Protein AF-A0A961IHR3-F1 (afdb_monomer_lite)

Structure (mmCIF, N/CA/C/O backbone):
data_AF-A0A961IHR3-F1
#
_entry.id   AF-A0A961IHR3-F1
#
loop_
_atom_site.group_PDB
_atom_site.id
_atom_site.type_symbol
_atom_site.label_atom_id
_atom_site.label_alt_id
_atom_site.label_comp_id
_atom_site.label_asym_id
_atom_site.label_entity_id
_atom_site.label_seq_id
_atom_site.pdbx_PDB_ins_code
_atom_site.Cartn_x
_atom_site.Cartn_y
_atom_site.Cartn_z
_atom_site.occupancy
_atom_site.B_iso_or_equiv
_atom_site.auth_seq_id
_atom_site.auth_comp_id
_atom_site.auth_asym_id
_atom_site.auth_atom_id
_atom_site.pdbx_PDB_model_num
ATOM 1 N N . MET A 1 1 ? -6.452 23.304 22.391 1.00 53.66 1 MET A N 1
ATOM 2 C CA . MET A 1 1 ? -5.946 22.091 23.087 1.00 53.66 1 MET A CA 1
ATOM 3 C C . MET A 1 1 ? -7.043 21.153 23.634 1.00 53.66 1 MET A C 1
ATOM 5 O O . MET A 1 1 ? -6.820 19.950 23.687 1.00 53.66 1 MET A O 1
ATOM 9 N N . ILE A 1 2 ? -8.243 21.643 23.991 1.00 56.88 2 ILE A N 1
ATOM 10 C CA . ILE A 1 2 ? -9.335 20.831 24.588 1.00 56.88 2 ILE A CA 1
ATOM 11 C C . ILE A 1 2 ? -10.039 19.900 23.573 1.00 56.88 2 ILE A C 1
ATOM 13 O O . ILE A 1 2 ? -10.379 18.765 23.902 1.00 56.88 2 ILE A O 1
ATOM 17 N N . VAL A 1 3 ? -10.210 20.343 22.322 1.00 59.22 3 VAL A N 1
ATOM 18 C CA . VAL A 1 3 ? -10.878 19.564 21.257 1.00 59.22 3 VAL A CA 1
ATOM 19 C C . VAL A 1 3 ? -10.064 18.326 20.859 1.00 59.22 3 VAL A C 1
ATOM 21 O O . VAL A 1 3 ? -10.613 17.231 20.782 1.00 59.22 3 VAL A O 1
ATOM 24 N N . PHE A 1 4 ? -8.741 18.471 20.715 1.00 56.91 4 PHE A N 1
ATOM 25 C CA . PHE A 1 4 ? -7.831 17.360 20.406 1.00 56.91 4 PHE A CA 1
ATOM 26 C C . PHE A 1 4 ? -7.898 16.263 21.479 1.00 56.91 4 PHE A C 1
ATOM 28 O O . PHE A 1 4 ? -8.082 15.093 21.159 1.00 56.91 4 PHE A O 1
ATOM 35 N N . ARG A 1 5 ? -7.867 16.631 22.771 1.00 59.62 5 ARG A N 1
ATOM 36 C CA . ARG A 1 5 ? -8.046 15.661 23.866 1.00 59.62 5 ARG A CA 1
ATOM 37 C C . ARG A 1 5 ? -9.403 14.957 23.799 1.00 59.62 5 ARG A C 1
ATOM 39 O O . ARG A 1 5 ? -9.439 13.738 23.922 1.00 59.62 5 ARG A O 1
ATOM 46 N N . LYS A 1 6 ? -10.504 15.674 23.539 1.00 60.12 6 LYS A N 1
ATOM 47 C CA . LYS A 1 6 ? -11.844 15.065 23.430 1.00 60.12 6 LYS A CA 1
ATOM 48 C C . LYS A 1 6 ? -11.966 14.072 22.268 1.00 60.12 6 LYS A C 1
ATOM 50 O O . LYS A 1 6 ? -12.598 13.032 22.450 1.00 60.12 6 LYS A O 1
ATOM 55 N N . ILE A 1 7 ? -11.351 14.335 21.113 1.00 61.25 7 ILE A N 1
ATOM 56 C CA . ILE A 1 7 ? -11.387 13.408 19.965 1.00 61.25 7 ILE A CA 1
ATOM 57 C C . ILE A 1 7 ? -10.653 12.102 20.301 1.00 61.25 7 ILE A C 1
ATOM 59 O O . ILE A 1 7 ? -11.182 11.019 20.066 1.00 61.25 7 ILE A O 1
ATOM 63 N N . PHE A 1 8 ? -9.481 12.184 20.933 1.00 63.25 8 PHE A N 1
ATOM 64 C CA . PHE A 1 8 ? -8.692 10.994 21.274 1.00 63.25 8 PHE A CA 1
ATOM 65 C C . PHE A 1 8 ? -9.129 10.285 22.568 1.00 63.25 8 PHE A C 1
ATOM 67 O O . PHE A 1 8 ? -8.757 9.128 22.781 1.00 63.25 8 PHE A O 1
ATOM 74 N N . GLN A 1 9 ? -9.903 10.932 23.445 1.00 70.50 9 GLN A N 1
ATOM 75 C CA . GLN A 1 9 ? -10.346 10.356 24.726 1.00 70.50 9 GLN A CA 1
ATOM 76 C C . GLN A 1 9 ? -11.802 9.874 24.715 1.00 70.50 9 GLN A C 1
ATOM 78 O O . GLN A 1 9 ? -12.138 8.978 25.485 1.00 70.50 9 GLN A O 1
ATOM 83 N N . SER A 1 10 ? -12.662 10.412 23.845 1.00 81.06 10 SER A N 1
ATOM 84 C CA . SER A 1 10 ? -14.062 9.980 23.760 1.00 81.06 10 SER A CA 1
ATOM 85 C C . SER A 1 10 ? -14.242 8.724 22.899 1.00 81.06 10 SER A C 1
ATOM 87 O O . SER A 1 10 ? -13.532 8.509 21.915 1.00 81.06 10 SER A O 1
ATOM 89 N N . SER A 1 11 ? -15.244 7.905 23.240 1.00 77.81 11 SER A N 1
ATOM 90 C CA . SER A 1 11 ? -15.621 6.721 22.447 1.00 77.81 11 SER A CA 1
ATOM 91 C C . SER A 1 11 ? -16.028 7.095 21.015 1.00 77.81 11 SER A C 1
ATOM 93 O O . SER A 1 11 ? -15.663 6.404 20.066 1.00 77.81 11 SER A O 1
ATOM 95 N N . ILE A 1 12 ? -16.730 8.223 20.854 1.00 84.69 12 ILE A N 1
ATOM 96 C CA . ILE A 1 12 ? -17.182 8.728 19.552 1.00 84.69 12 ILE A CA 1
ATOM 97 C C . ILE A 1 12 ? -15.982 9.156 18.705 1.00 84.69 12 ILE A C 1
ATOM 99 O O . ILE A 1 12 ? -15.824 8.660 17.594 1.00 84.69 12 ILE A O 1
ATOM 103 N N . GLY A 1 13 ? -15.091 9.996 19.241 1.00 85.81 13 GLY A N 1
ATOM 104 C CA . GLY A 1 13 ? -13.944 10.499 18.483 1.00 85.81 13 GLY A CA 1
ATOM 105 C C . GLY A 1 13 ? -12.995 9.392 18.011 1.00 85.81 13 GLY A C 1
ATOM 106 O O . GLY A 1 13 ? -12.561 9.412 16.861 1.00 85.81 13 GLY A O 1
ATOM 107 N N . ARG A 1 14 ? -12.755 8.364 18.838 1.00 86.69 14 ARG A N 1
ATOM 108 C CA . ARG A 1 14 ? -11.962 7.185 18.437 1.00 86.69 14 ARG A CA 1
ATOM 109 C C . ARG A 1 14 ? -12.606 6.409 17.291 1.00 86.69 14 ARG A C 1
ATOM 111 O O . ARG A 1 14 ? -11.907 6.022 16.361 1.00 86.69 14 ARG A O 1
ATOM 118 N N . LYS A 1 15 ? -13.924 6.193 17.332 1.00 88.12 15 LYS A N 1
ATOM 119 C CA . LYS A 1 15 ? -14.651 5.502 16.252 1.00 88.12 15 LYS A CA 1
ATOM 120 C C . LYS A 1 15 ? -14.658 6.319 14.961 1.00 88.12 15 LYS A C 1
ATOM 122 O O . LYS A 1 15 ? -14.437 5.752 13.896 1.00 88.12 15 LYS A O 1
ATOM 127 N N . THR A 1 16 ? -14.838 7.636 15.051 1.00 91.44 16 THR A N 1
ATOM 128 C CA . THR A 1 16 ? -14.741 8.531 13.890 1.00 91.44 16 THR A CA 1
ATOM 129 C C . THR A 1 16 ? -13.348 8.474 13.271 1.00 91.44 16 THR A C 1
ATOM 131 O O . THR A 1 16 ? -13.224 8.304 12.062 1.00 91.44 16 THR A O 1
ATOM 134 N N . LEU A 1 17 ? -12.290 8.546 14.083 1.00 93.06 17 LEU A N 1
ATOM 135 C CA . LEU A 1 17 ? -10.918 8.492 13.582 1.00 93.06 17 LEU A CA 1
ATOM 136 C C . LEU A 1 17 ? -10.571 7.116 12.984 1.00 93.06 17 LEU A C 1
ATOM 138 O O . LEU A 1 17 ? -9.904 7.049 11.953 1.00 93.06 17 LEU A O 1
ATOM 142 N N . MET A 1 18 ? -11.086 6.026 13.564 1.00 94.00 18 MET A N 1
ATOM 143 C CA . MET A 1 18 ? -10.996 4.681 12.981 1.00 94.00 18 MET A CA 1
ATOM 144 C C . MET A 1 18 ? -11.639 4.624 11.586 1.00 94.00 18 MET A C 1
ATOM 146 O O . MET A 1 18 ? -11.039 4.096 10.652 1.00 9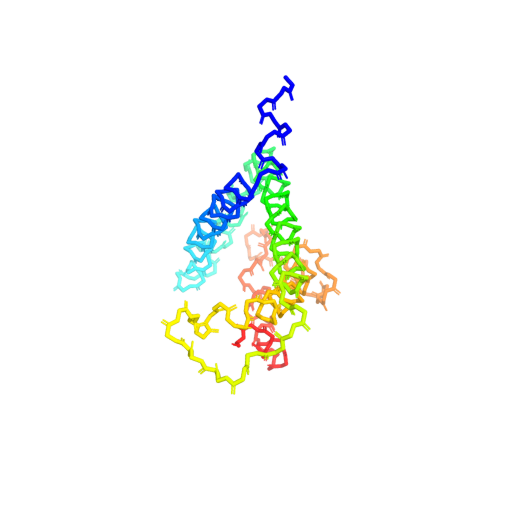4.00 18 MET A O 1
ATOM 150 N N . ALA A 1 19 ? -12.833 5.205 11.427 1.00 93.56 19 ALA A N 1
ATOM 151 C CA . ALA A 1 19 ? -13.541 5.234 10.149 1.00 93.56 19 ALA A CA 1
ATOM 152 C C . ALA A 1 19 ? -12.812 6.084 9.097 1.00 93.56 19 ALA A C 1
ATOM 154 O O . ALA A 1 19 ? -12.629 5.634 7.970 1.00 93.56 19 ALA A O 1
ATOM 155 N N . VAL A 1 20 ? -12.345 7.282 9.469 1.00 96.06 20 VAL A N 1
ATOM 156 C CA . VAL A 1 20 ? -11.624 8.185 8.554 1.00 96.06 20 VAL A CA 1
ATOM 157 C C . VAL A 1 20 ? -10.307 7.567 8.090 1.00 96.06 20 VAL A C 1
ATOM 159 O O . VAL A 1 20 ? -10.018 7.562 6.896 1.00 96.06 20 VAL A O 1
ATOM 162 N N . THR A 1 21 ? -9.521 7.005 9.012 1.00 97.00 21 THR A N 1
ATOM 163 C CA . THR A 1 21 ? -8.261 6.336 8.649 1.00 97.00 21 THR A CA 1
ATOM 164 C C . THR A 1 21 ? -8.508 5.098 7.790 1.00 97.00 21 THR A C 1
ATOM 166 O O . THR A 1 21 ? -7.810 4.908 6.800 1.00 97.00 21 THR A O 1
ATOM 169 N N . GLY A 1 22 ? -9.542 4.304 8.091 1.00 96.00 22 GLY A N 1
ATOM 170 C CA . GLY A 1 22 ? -9.937 3.165 7.258 1.00 96.00 22 GLY A CA 1
ATOM 171 C C . GLY A 1 22 ? -10.351 3.579 5.843 1.00 96.00 22 GLY A C 1
ATOM 172 O O . GLY A 1 22 ? -9.897 2.981 4.873 1.00 96.00 22 GLY A O 1
ATOM 173 N N . ALA A 1 23 ? -11.147 4.643 5.709 1.00 97.50 23 ALA A N 1
ATOM 174 C CA . ALA A 1 23 ? -11.547 5.177 4.407 1.00 97.50 23 ALA A CA 1
ATOM 175 C C . ALA A 1 23 ? -10.341 5.671 3.592 1.00 97.50 23 ALA A C 1
ATOM 177 O O . ALA A 1 23 ? -10.239 5.368 2.405 1.00 97.50 23 ALA A O 1
ATOM 178 N N . ALA A 1 24 ? -9.395 6.369 4.228 1.00 97.69 24 ALA A N 1
ATOM 179 C CA . ALA A 1 24 ? -8.167 6.813 3.570 1.00 97.69 24 ALA A CA 1
ATOM 180 C C . ALA A 1 24 ? -7.317 5.633 3.060 1.00 97.69 24 ALA A C 1
ATOM 182 O O . ALA A 1 24 ? -6.825 5.675 1.933 1.00 97.69 24 ALA A O 1
ATOM 183 N N . LEU A 1 25 ? -7.186 4.561 3.852 1.00 97.38 25 LEU A N 1
ATOM 184 C CA . LEU A 1 25 ? -6.474 3.347 3.436 1.00 97.38 25 LEU A CA 1
ATOM 185 C C . LEU A 1 25 ? -7.173 2.644 2.263 1.00 97.38 25 LEU A C 1
ATOM 187 O O . LEU A 1 25 ? -6.498 2.200 1.339 1.00 97.38 25 LEU A O 1
ATOM 191 N N . ILE A 1 26 ? -8.508 2.587 2.256 1.00 97.56 26 ILE A N 1
ATOM 192 C CA . ILE A 1 26 ? -9.282 2.022 1.138 1.00 97.56 26 ILE A CA 1
ATOM 193 C C . ILE A 1 26 ? -9.074 2.836 -0.146 1.00 97.56 26 ILE A C 1
ATOM 195 O O . ILE A 1 26 ? -8.844 2.259 -1.207 1.00 97.56 26 ILE A O 1
ATOM 199 N N . LEU A 1 27 ? -9.114 4.170 -0.064 1.00 97.50 27 LEU A N 1
ATOM 200 C CA . LEU A 1 27 ? -8.851 5.038 -1.217 1.00 97.50 27 LEU A CA 1
ATOM 201 C C . LEU A 1 27 ? -7.441 4.823 -1.774 1.00 97.50 27 LEU A C 1
ATOM 203 O O . LEU A 1 27 ? -7.268 4.710 -2.988 1.00 97.50 27 LEU A O 1
ATOM 207 N N . PHE A 1 28 ? -6.445 4.707 -0.894 1.00 96.88 28 PHE A N 1
ATOM 208 C CA . PHE A 1 28 ? -5.097 4.338 -1.309 1.00 96.88 28 PHE A CA 1
ATOM 209 C C . PHE A 1 28 ? -5.074 2.969 -1.997 1.00 96.88 28 PHE A C 1
ATOM 211 O O . PHE A 1 28 ? -4.451 2.847 -3.047 1.00 96.88 28 PHE A O 1
ATOM 218 N N . LEU A 1 29 ? -5.777 1.964 -1.466 1.00 96.94 29 LEU A N 1
ATOM 219 C CA . LEU A 1 29 ? -5.869 0.636 -2.081 1.00 96.94 29 LEU A CA 1
ATOM 220 C C . LEU A 1 29 ? -6.405 0.700 -3.517 1.00 96.94 29 LEU A C 1
ATOM 222 O O . LEU A 1 29 ? -5.853 0.034 -4.387 1.00 96.94 29 LEU A O 1
ATOM 226 N N . PHE A 1 30 ? -7.422 1.521 -3.793 1.00 98.00 30 PHE A N 1
ATOM 227 C CA . PHE A 1 30 ? -7.932 1.705 -5.157 1.00 98.00 30 PHE A CA 1
ATOM 228 C C . PHE A 1 30 ? -6.892 2.320 -6.096 1.00 98.00 30 PHE A C 1
ATOM 230 O O . PHE A 1 30 ? -6.706 1.826 -7.210 1.00 98.00 30 PHE A O 1
ATOM 237 N N . ALA A 1 31 ? -6.190 3.366 -5.653 1.00 96.06 31 ALA A N 1
ATOM 238 C CA . ALA A 1 31 ? -5.128 3.989 -6.443 1.00 96.06 31 ALA A CA 1
ATOM 239 C C . ALA A 1 31 ? -3.958 3.017 -6.673 1.00 96.06 31 ALA A C 1
ATOM 241 O O . ALA A 1 31 ? -3.466 2.876 -7.791 1.00 96.06 31 ALA A O 1
ATOM 242 N N . HIS A 1 32 ? -3.555 2.303 -5.622 1.00 96.75 32 HIS A N 1
ATOM 243 C CA . HIS A 1 32 ? -2.484 1.318 -5.660 1.00 96.75 32 HIS A CA 1
ATOM 244 C C . HIS A 1 32 ? -2.822 0.160 -6.602 1.00 96.75 32 HIS A C 1
ATOM 246 O O . HIS A 1 32 ? -2.012 -0.183 -7.460 1.00 96.75 32 HIS A O 1
ATOM 252 N N . LEU A 1 33 ? -4.024 -0.411 -6.496 1.00 96.81 33 LEU A N 1
ATOM 253 C CA . LEU A 1 33 ? -4.481 -1.470 -7.393 1.00 96.81 33 LEU A CA 1
ATOM 254 C C . LEU A 1 33 ? -4.526 -0.977 -8.841 1.00 96.81 33 LEU A C 1
ATOM 256 O O . LEU A 1 33 ? -4.000 -1.655 -9.714 1.00 96.81 33 LEU A O 1
ATOM 260 N N . SER A 1 34 ? -5.070 0.218 -9.088 1.00 97.38 34 SER A N 1
ATOM 261 C CA . SER A 1 34 ? -5.115 0.813 -10.433 1.00 97.38 34 SER A CA 1
ATOM 262 C C . SER A 1 34 ? -3.727 0.919 -11.071 1.00 97.38 34 SER A C 1
ATOM 264 O O . SER A 1 34 ? -3.565 0.559 -12.233 1.00 97.38 34 SER A O 1
ATOM 266 N N . GLY A 1 35 ? -2.714 1.342 -10.307 1.00 96.69 35 GLY A N 1
ATOM 267 C CA . GLY A 1 35 ? -1.324 1.353 -10.770 1.00 96.69 35 GLY A CA 1
ATOM 268 C C . GLY A 1 35 ? -0.783 -0.051 -11.064 1.00 96.69 35 GLY A C 1
ATOM 269 O O . GLY A 1 35 ? -0.162 -0.265 -12.098 1.00 96.69 35 GLY A O 1
ATOM 270 N N . ASN A 1 36 ? -1.073 -1.033 -10.204 1.00 96.81 36 ASN A N 1
ATOM 271 C CA . ASN A 1 36 ? -0.657 -2.426 -10.415 1.00 96.81 36 ASN A CA 1
ATOM 272 C C . ASN A 1 36 ? -1.348 -3.087 -11.618 1.00 96.81 36 ASN A C 1
ATOM 274 O O . ASN A 1 36 ? -0.762 -3.963 -12.248 1.00 96.81 36 ASN A O 1
ATOM 278 N N . LEU A 1 37 ? -2.566 -2.676 -11.981 1.00 97.62 37 LEU A N 1
ATOM 279 C CA . LEU A 1 37 ? -3.247 -3.204 -13.167 1.00 97.62 37 LEU A CA 1
ATOM 280 C C . LEU A 1 37 ? -2.509 -2.866 -14.472 1.00 97.62 37 LEU A C 1
ATOM 282 O O . LEU A 1 37 ? -2.702 -3.566 -15.465 1.00 97.62 37 LEU A O 1
ATOM 286 N N . LEU A 1 38 ? -1.606 -1.877 -14.473 1.00 97.81 38 LEU A N 1
ATOM 287 C CA . LEU A 1 38 ? -0.726 -1.605 -15.616 1.00 97.81 38 LEU A CA 1
ATOM 288 C C . LEU A 1 38 ? 0.207 -2.778 -15.945 1.00 97.81 38 LEU A C 1
ATOM 290 O O . LEU A 1 38 ? 0.673 -2.865 -17.078 1.00 97.81 38 LEU A O 1
ATOM 294 N N . MET A 1 39 ? 0.398 -3.734 -15.027 1.00 96.88 39 MET A N 1
ATOM 295 C CA . MET A 1 39 ? 1.043 -5.018 -15.327 1.00 96.88 39 MET A CA 1
ATOM 296 C C . MET A 1 39 ? 0.373 -5.747 -16.503 1.00 96.88 39 MET A C 1
ATOM 298 O O . MET A 1 39 ? 1.053 -6.409 -17.284 1.00 96.88 39 MET A O 1
ATOM 302 N N . PHE A 1 40 ? -0.944 -5.605 -16.676 1.00 97.06 40 PHE A N 1
ATOM 303 C CA . PHE A 1 40 ? -1.677 -6.213 -17.792 1.00 97.06 40 PHE A CA 1
ATOM 304 C C . PHE A 1 40 ? -1.583 -5.407 -19.093 1.00 97.06 40 PHE A C 1
ATOM 306 O O . PHE A 1 40 ? -1.895 -5.934 -20.157 1.00 97.06 40 PHE A O 1
ATOM 313 N N . ALA A 1 41 ? -1.128 -4.153 -19.024 1.00 97.00 41 ALA A N 1
ATOM 314 C CA . ALA A 1 41 ? -0.861 -3.309 -20.187 1.00 97.00 41 ALA A CA 1
ATOM 315 C C . ALA A 1 41 ? 0.569 -3.485 -20.742 1.00 97.00 41 ALA A C 1
ATOM 317 O O . ALA A 1 41 ? 0.906 -2.897 -21.767 1.00 97.00 41 ALA A O 1
ATOM 318 N N . GLY A 1 42 ? 1.398 -4.311 -20.094 1.00 96.44 42 GLY A N 1
ATOM 319 C CA . GLY A 1 42 ? 2.741 -4.672 -20.544 1.00 96.44 42 GLY A CA 1
ATOM 320 C C . GLY A 1 42 ? 3.870 -3.981 -19.777 1.00 96.44 42 GLY A C 1
ATOM 321 O O . GLY A 1 42 ? 3.660 -3.074 -18.969 1.00 96.44 42 GLY A O 1
ATOM 322 N N . GLN A 1 43 ? 5.096 -4.436 -20.046 1.00 96.94 43 GLN A N 1
ATOM 323 C CA . GLN A 1 43 ? 6.309 -4.011 -19.343 1.00 96.94 43 GLN A CA 1
ATOM 324 C C . GLN A 1 43 ? 6.549 -2.501 -19.427 1.00 96.94 43 GLN A C 1
ATOM 326 O O . GLN A 1 43 ? 6.806 -1.862 -18.406 1.00 96.94 43 GLN A O 1
ATOM 331 N N . ASP A 1 44 ? 6.386 -1.911 -20.613 1.00 97.00 44 ASP A N 1
ATOM 332 C CA . ASP A 1 44 ? 6.590 -0.476 -20.802 1.00 97.00 44 ASP A CA 1
ATOM 333 C C . ASP A 1 44 ? 5.598 0.379 -20.016 1.00 97.00 44 ASP A C 1
ATOM 335 O O . ASP A 1 44 ? 5.996 1.395 -19.447 1.00 97.00 44 ASP A O 1
ATOM 339 N N . ALA A 1 45 ? 4.323 -0.015 -19.949 1.00 97.31 45 ALA A N 1
ATOM 340 C CA . ALA A 1 45 ? 3.309 0.728 -19.206 1.00 97.31 45 ALA A CA 1
ATOM 341 C C . ALA A 1 45 ? 3.635 0.761 -17.704 1.00 97.31 45 ALA A C 1
ATOM 343 O O . ALA A 1 45 ? 3.602 1.827 -17.084 1.00 97.31 45 ALA A O 1
ATOM 344 N N . MET A 1 46 ? 4.011 -0.389 -17.137 1.00 97.69 46 MET A N 1
ATOM 345 C CA . MET A 1 46 ? 4.373 -0.494 -15.725 1.00 97.69 46 MET A CA 1
ATOM 346 C C . MET A 1 46 ? 5.664 0.267 -15.398 1.00 97.69 46 MET A C 1
ATOM 348 O O . MET A 1 46 ? 5.698 1.042 -14.439 1.00 97.69 46 MET A O 1
ATOM 352 N N . ASN A 1 47 ? 6.721 0.076 -16.192 1.00 97.56 47 ASN A N 1
ATOM 353 C CA . ASN A 1 47 ? 8.014 0.709 -15.928 1.00 97.56 47 ASN A CA 1
ATOM 354 C C . ASN A 1 47 ? 7.938 2.232 -16.114 1.00 97.56 47 ASN A C 1
ATOM 356 O O . ASN A 1 47 ? 8.474 2.966 -15.283 1.00 97.56 47 ASN A O 1
ATOM 360 N N . ASN A 1 48 ? 7.210 2.725 -17.126 1.00 97.00 48 ASN A N 1
ATOM 361 C CA . ASN A 1 48 ? 6.941 4.161 -17.274 1.00 97.00 48 ASN A CA 1
ATOM 362 C C . ASN A 1 48 ? 6.211 4.727 -16.058 1.00 97.00 48 ASN A C 1
ATOM 364 O O . ASN A 1 48 ? 6.641 5.733 -15.501 1.00 97.00 48 ASN A O 1
ATOM 368 N N . TYR A 1 49 ? 5.146 4.064 -15.606 1.00 97.38 49 TYR A N 1
ATOM 369 C CA . TYR A 1 49 ? 4.405 4.500 -14.425 1.00 97.38 49 TYR A CA 1
ATOM 370 C C . TYR A 1 49 ? 5.286 4.546 -13.170 1.00 97.38 49 TYR A C 1
ATOM 372 O O . TYR A 1 49 ? 5.244 5.519 -12.412 1.00 97.38 49 TYR A O 1
ATOM 380 N N . ALA A 1 50 ? 6.134 3.534 -12.969 1.00 95.88 50 ALA A N 1
ATOM 381 C CA . ALA A 1 50 ? 7.080 3.502 -11.859 1.00 95.88 50 ALA A CA 1
ATOM 382 C C . ALA A 1 50 ? 8.100 4.653 -11.919 1.00 95.88 50 ALA A C 1
ATOM 384 O O . ALA A 1 50 ? 8.407 5.248 -10.881 1.00 95.88 50 ALA A O 1
ATOM 385 N N . VAL A 1 51 ? 8.599 4.993 -13.113 1.00 96.12 51 VAL A N 1
ATOM 386 C CA . VAL A 1 51 ? 9.478 6.154 -13.321 1.00 96.12 51 VAL A CA 1
ATOM 387 C C . VAL A 1 51 ? 8.734 7.453 -13.018 1.00 96.12 51 VAL A C 1
ATOM 389 O O . VAL A 1 51 ? 9.200 8.213 -12.171 1.00 96.12 51 VAL A O 1
ATOM 392 N N . SER A 1 52 ? 7.542 7.664 -13.582 1.00 96.06 52 SER A N 1
ATOM 393 C CA . SER A 1 52 ? 6.744 8.874 -13.337 1.00 96.06 52 SER A CA 1
ATOM 394 C C . SER A 1 52 ? 6.425 9.075 -11.854 1.00 96.06 52 SER A C 1
ATOM 396 O O . SER A 1 52 ? 6.467 10.199 -11.361 1.00 96.06 52 SER A O 1
ATOM 398 N N . LEU A 1 53 ? 6.154 7.997 -11.107 1.00 94.94 53 LEU A N 1
ATOM 399 C CA . LEU A 1 53 ? 5.980 8.070 -9.653 1.00 94.94 53 LEU A CA 1
ATOM 400 C C . LEU A 1 53 ? 7.253 8.542 -8.941 1.00 94.94 53 LEU A C 1
ATOM 402 O O . LEU A 1 53 ? 7.169 9.357 -8.022 1.00 94.94 53 LEU A O 1
ATOM 406 N N . ARG A 1 54 ? 8.428 8.036 -9.335 1.00 92.56 54 ARG A N 1
ATOM 407 C CA . ARG A 1 54 ? 9.717 8.440 -8.745 1.00 92.56 54 ARG A CA 1
ATOM 408 C C . ARG A 1 54 ? 10.060 9.892 -9.063 1.00 92.56 54 ARG A C 1
ATOM 410 O O . ARG A 1 54 ? 10.567 10.593 -8.188 1.00 92.56 54 ARG A O 1
ATOM 417 N N . GLU A 1 55 ? 9.731 10.351 -10.263 1.00 95.19 55 GLU A N 1
ATOM 418 C CA . GLU A 1 55 ? 9.944 11.732 -10.710 1.00 95.19 55 GLU A CA 1
ATOM 419 C C . GLU A 1 55 ? 9.101 12.757 -9.935 1.00 95.19 55 GLU A C 1
ATOM 421 O O . GLU A 1 55 ? 9.479 13.923 -9.859 1.00 95.19 55 GLU A O 1
ATOM 426 N N . MET A 1 56 ? 8.028 12.334 -9.251 1.00 94.12 56 MET A N 1
ATOM 427 C CA . MET A 1 56 ? 7.287 13.203 -8.321 1.00 94.12 56 MET A CA 1
ATOM 428 C C . MET A 1 56 ? 8.130 13.667 -7.116 1.00 94.12 56 MET A C 1
ATOM 430 O O . MET A 1 56 ? 7.721 14.576 -6.385 1.00 94.12 56 MET A O 1
ATOM 434 N N . GLY A 1 57 ? 9.282 13.033 -6.867 1.00 93.25 57 GLY A N 1
ATOM 435 C CA . GLY A 1 57 ? 10.272 13.471 -5.887 1.00 93.25 57 GLY A CA 1
ATOM 436 C C . GLY A 1 57 ? 9.692 13.620 -4.469 1.00 93.25 57 GLY A C 1
ATOM 437 O O . GLY A 1 57 ? 9.233 12.628 -3.892 1.00 93.25 57 GLY A O 1
ATOM 438 N N . PRO A 1 58 ? 9.693 14.830 -3.868 1.00 93.75 58 PRO A N 1
ATOM 439 C CA . PRO A 1 58 ? 9.185 15.048 -2.511 1.00 93.75 58 PRO A CA 1
ATOM 440 C C . PRO A 1 58 ? 7.727 14.622 -2.303 1.00 93.75 58 PRO A C 1
ATOM 442 O O . PRO A 1 58 ? 7.381 14.145 -1.221 1.00 93.75 58 PRO A O 1
ATOM 445 N N . LEU A 1 59 ? 6.873 14.747 -3.326 1.00 94.62 59 LEU A N 1
ATOM 446 C CA . LEU A 1 59 ? 5.458 14.379 -3.213 1.00 94.62 59 LEU A CA 1
ATOM 447 C C . LEU A 1 59 ? 5.282 12.878 -2.954 1.00 94.62 59 LEU A C 1
ATOM 449 O O . LEU A 1 59 ? 4.453 12.493 -2.127 1.00 94.62 59 LEU A O 1
ATOM 453 N N . LEU A 1 60 ? 6.106 12.035 -3.586 1.00 94.00 60 LEU A N 1
ATOM 454 C CA . LEU A 1 60 ? 6.097 10.592 -3.341 1.00 94.00 60 LEU A CA 1
ATOM 455 C C . LEU A 1 60 ? 6.465 10.274 -1.885 1.00 94.00 60 LEU A C 1
ATOM 457 O O . LEU A 1 60 ? 5.848 9.412 -1.260 1.00 94.00 60 LEU A O 1
ATOM 461 N N . TRP A 1 61 ? 7.445 10.981 -1.317 1.00 94.12 61 TRP A N 1
ATOM 462 C CA . TRP A 1 61 ? 7.841 10.800 0.082 1.00 94.12 61 TRP A CA 1
ATOM 463 C C . TRP A 1 61 ? 6.772 11.269 1.066 1.00 94.12 61 TRP A C 1
ATOM 465 O O . TRP A 1 61 ? 6.510 10.566 2.044 1.00 94.12 61 TRP A O 1
ATOM 475 N N . ILE A 1 62 ? 6.106 12.392 0.786 1.00 95.88 62 ILE A N 1
ATOM 476 C CA . ILE A 1 62 ? 4.959 12.855 1.579 1.00 95.88 62 ILE A CA 1
ATOM 477 C C . ILE A 1 62 ? 3.852 11.798 1.562 1.00 95.88 62 ILE A C 1
ATOM 479 O O . ILE A 1 62 ? 3.337 11.444 2.622 1.00 95.88 62 ILE A O 1
ATOM 483 N N . ALA A 1 63 ? 3.529 11.242 0.391 1.00 94.88 63 ALA A N 1
ATOM 484 C CA . ALA A 1 63 ? 2.534 10.180 0.276 1.00 94.88 63 ALA A CA 1
ATOM 485 C C . ALA A 1 63 ? 2.935 8.929 1.080 1.00 94.88 63 ALA A C 1
ATOM 487 O O . ALA A 1 63 ? 2.115 8.398 1.829 1.00 94.88 63 ALA A O 1
ATOM 488 N N . ARG A 1 64 ? 4.201 8.493 0.998 1.00 94.88 64 ARG A N 1
ATOM 489 C CA . ARG A 1 64 ? 4.720 7.331 1.748 1.00 94.88 64 ARG A CA 1
ATOM 490 C C . ARG A 1 64 ? 4.644 7.529 3.261 1.00 94.88 64 ARG A C 1
ATOM 492 O O . ARG A 1 64 ? 4.078 6.691 3.962 1.00 94.88 64 ARG A O 1
ATOM 499 N N . ILE A 1 65 ? 5.197 8.632 3.766 1.00 96.81 65 ILE A N 1
ATOM 500 C CA . ILE A 1 65 ? 5.232 8.925 5.206 1.00 96.81 65 ILE A CA 1
ATOM 501 C C . ILE A 1 65 ? 3.814 9.173 5.730 1.00 96.81 65 ILE A C 1
ATOM 503 O O . ILE A 1 65 ? 3.452 8.669 6.797 1.00 96.81 65 ILE A O 1
ATOM 507 N N . GLY A 1 66 ? 2.990 9.897 4.970 1.00 97.31 66 GLY A N 1
ATOM 508 C CA . GLY A 1 66 ? 1.590 10.147 5.300 1.00 97.31 66 GLY A CA 1
ATOM 509 C C . GLY A 1 66 ? 0.787 8.852 5.407 1.00 97.31 66 GLY A C 1
ATOM 510 O O . GLY A 1 66 ? 0.117 8.632 6.415 1.00 97.31 66 GLY A O 1
ATOM 511 N N . LEU A 1 67 ? 0.912 7.956 4.425 1.00 97.00 67 LEU A N 1
ATOM 512 C CA . LEU A 1 67 ? 0.228 6.665 4.435 1.00 97.00 67 LEU A CA 1
ATOM 513 C C . LEU A 1 67 ? 0.684 5.782 5.601 1.00 97.00 67 LEU A C 1
ATOM 515 O O . LEU A 1 67 ? -0.159 5.222 6.302 1.00 97.00 67 LEU A O 1
ATOM 519 N N . LEU A 1 68 ? 1.995 5.692 5.850 1.00 95.94 68 LEU A N 1
ATOM 520 C CA . LEU A 1 68 ? 2.525 4.917 6.973 1.00 95.94 68 LEU A CA 1
ATOM 521 C C . LEU A 1 68 ? 2.016 5.467 8.313 1.00 95.94 68 LEU A C 1
ATOM 523 O O . LEU A 1 68 ? 1.615 4.703 9.189 1.00 95.94 68 LEU A O 1
ATOM 527 N N . THR A 1 69 ? 1.952 6.792 8.446 1.00 97.44 69 THR A N 1
ATOM 528 C CA . THR A 1 69 ? 1.394 7.457 9.630 1.00 97.44 69 THR A CA 1
ATOM 529 C C . THR A 1 69 ? -0.085 7.116 9.814 1.00 97.44 69 THR A C 1
ATOM 531 O O . THR A 1 69 ? -0.490 6.716 10.906 1.00 97.44 69 THR A O 1
ATOM 534 N N . ILE A 1 70 ? -0.894 7.214 8.751 1.00 97.69 70 ILE A N 1
ATOM 535 C CA . ILE A 1 70 ? -2.318 6.839 8.775 1.00 97.69 70 ILE A CA 1
ATOM 536 C C . ILE A 1 70 ? -2.480 5.372 9.181 1.00 97.69 70 ILE A C 1
ATOM 538 O O . ILE A 1 70 ? -3.319 5.069 10.028 1.00 97.69 70 ILE A O 1
ATOM 542 N N . PHE A 1 71 ? -1.664 4.475 8.628 1.00 96.81 71 PHE A N 1
ATOM 543 C CA . PHE A 1 71 ? -1.699 3.046 8.929 1.00 96.81 71 PHE A CA 1
ATOM 544 C C . PHE A 1 71 ? -1.365 2.747 10.399 1.00 96.81 71 PHE A C 1
ATOM 546 O O . PHE A 1 71 ? -2.104 2.020 11.066 1.00 96.81 71 PHE A O 1
ATOM 553 N N . VAL A 1 72 ? -0.313 3.363 10.948 1.00 96.19 72 VAL A N 1
ATOM 554 C CA . VAL A 1 72 ? 0.056 3.215 12.368 1.00 96.19 72 VAL A CA 1
ATOM 555 C C . VAL A 1 72 ? -1.049 3.746 13.285 1.00 96.19 72 VAL A C 1
ATOM 557 O O . VAL A 1 72 ? -1.419 3.079 14.256 1.00 96.19 72 VAL A O 1
ATOM 560 N N . ILE A 1 73 ? -1.625 4.911 12.965 1.00 95.38 73 ILE A N 1
ATOM 561 C CA . ILE A 1 73 ? -2.759 5.472 13.713 1.00 95.38 73 ILE A CA 1
ATOM 562 C C . ILE A 1 73 ? -3.963 4.520 13.652 1.00 95.38 73 ILE A C 1
ATOM 564 O O . ILE A 1 73 ? -4.581 4.252 14.684 1.00 95.38 73 ILE A O 1
ATOM 568 N N . HIS A 1 74 ? -4.274 3.977 12.473 1.00 95.81 74 HIS A N 1
ATOM 569 C CA . HIS A 1 74 ? -5.378 3.041 12.262 1.00 95.81 74 HIS A CA 1
ATOM 570 C C . HIS A 1 74 ? -5.240 1.790 13.141 1.00 95.81 74 HIS A C 1
ATOM 572 O O . HIS A 1 74 ? -6.161 1.449 13.889 1.00 95.81 74 HIS A O 1
ATOM 578 N N . ILE A 1 75 ? -4.062 1.156 13.132 1.00 94.94 75 ILE A N 1
ATOM 579 C CA . ILE A 1 75 ? -3.766 -0.007 13.980 1.00 94.94 75 ILE A CA 1
ATOM 580 C C . ILE A 1 75 ? -3.871 0.357 15.463 1.00 94.94 75 ILE A C 1
ATOM 582 O O . ILE A 1 75 ? -4.530 -0.354 16.226 1.00 94.94 75 ILE A O 1
ATOM 586 N N . GLY A 1 76 ? -3.259 1.468 15.883 1.00 93.31 76 GLY A N 1
ATOM 587 C CA . GLY A 1 76 ? -3.262 1.892 17.284 1.00 93.31 76 GLY A CA 1
ATOM 588 C C . GLY A 1 76 ? -4.677 2.104 17.831 1.00 93.31 76 GLY A C 1
ATOM 589 O O . GLY A 1 76 ? -5.003 1.646 18.931 1.00 93.31 76 GLY A O 1
ATOM 590 N N . ILE A 1 77 ? -5.553 2.736 17.045 1.00 92.75 77 ILE A N 1
ATOM 591 C CA . ILE A 1 77 ? -6.960 2.938 17.415 1.00 92.75 77 ILE A CA 1
ATOM 592 C C . ILE A 1 77 ? -7.720 1.611 17.410 1.00 92.75 77 ILE A C 1
ATOM 594 O O . ILE A 1 77 ? -8.465 1.351 18.358 1.00 92.75 77 ILE A O 1
ATOM 598 N N . GLY A 1 78 ? -7.513 0.760 16.402 1.00 92.31 78 GLY A N 1
ATOM 599 C CA . GLY A 1 78 ? -8.142 -0.559 16.313 1.00 92.31 78 GLY A CA 1
ATOM 600 C C . GLY A 1 78 ? -7.825 -1.442 17.524 1.00 92.31 78 GLY A C 1
ATOM 601 O O . GLY A 1 78 ? -8.737 -1.977 18.162 1.00 92.31 78 GLY A O 1
ATOM 602 N N . ILE A 1 79 ? -6.550 -1.517 17.917 1.00 91.50 79 ILE A N 1
ATOM 603 C CA . ILE A 1 79 ? -6.107 -2.238 19.121 1.00 91.50 79 ILE A CA 1
ATOM 604 C C . ILE A 1 79 ? -6.730 -1.614 20.374 1.00 91.50 79 ILE A C 1
ATOM 606 O O . ILE A 1 79 ? -7.293 -2.327 21.207 1.00 91.50 79 ILE A O 1
ATOM 610 N N . SER A 1 80 ? -6.681 -0.285 20.501 1.00 90.50 80 SER A N 1
ATOM 611 C CA . SER A 1 80 ? -7.251 0.422 21.652 1.00 90.50 80 SER A CA 1
ATOM 612 C C . SER A 1 80 ? -8.748 0.143 21.818 1.00 90.50 80 SER A C 1
ATOM 614 O O . SER A 1 80 ? -9.206 -0.132 22.932 1.00 90.50 80 SER A O 1
ATOM 616 N N . LEU A 1 81 ? -9.519 0.188 20.728 1.00 89.31 81 LEU A N 1
ATOM 617 C CA . LEU A 1 81 ? -10.951 -0.115 20.726 1.00 89.31 81 LEU A CA 1
ATOM 618 C C . LEU A 1 81 ? -11.217 -1.591 21.037 1.00 89.31 81 LEU A C 1
ATOM 620 O O . LEU A 1 81 ? -12.129 -1.888 21.805 1.00 89.31 81 LEU A O 1
ATOM 624 N N . SER A 1 82 ? -10.401 -2.508 20.517 1.00 88.75 82 SER A N 1
ATOM 625 C CA . SER A 1 82 ? -10.521 -3.940 20.811 1.00 88.75 82 SER A CA 1
ATOM 626 C C . SER A 1 82 ? -10.290 -4.249 22.294 1.00 88.75 82 SER A C 1
ATOM 628 O O . SER A 1 82 ? -11.099 -4.935 22.924 1.00 88.75 82 SER A O 1
ATOM 630 N N . ILE A 1 83 ? -9.254 -3.657 22.900 1.00 88.31 83 ILE A N 1
ATOM 631 C CA . ILE A 1 83 ? -8.983 -3.793 24.339 1.00 88.31 83 ILE A CA 1
ATOM 632 C C . ILE A 1 83 ? -10.137 -3.211 25.164 1.00 88.31 83 ILE A C 1
ATOM 634 O O . ILE A 1 83 ? -10.581 -3.849 26.118 1.00 88.31 83 ILE A O 1
ATOM 638 N N . GLN A 1 84 ? -10.651 -2.030 24.803 1.00 86.81 84 GLN A N 1
ATOM 639 C CA . GLN A 1 84 ? -11.799 -1.419 25.487 1.00 86.81 84 GLN A CA 1
ATOM 640 C C . GLN A 1 84 ? -13.052 -2.294 25.400 1.00 86.81 84 GLN A C 1
ATOM 642 O O . GLN A 1 84 ? -13.691 -2.537 26.421 1.00 86.81 84 GLN A O 1
ATOM 647 N N . ASN A 1 85 ? -13.367 -2.820 24.214 1.00 84.88 85 ASN A N 1
ATOM 648 C CA . ASN A 1 85 ? -14.513 -3.704 24.009 1.00 84.88 85 ASN A CA 1
ATOM 649 C C . ASN A 1 85 ? -14.390 -4.994 24.830 1.00 84.88 85 ASN A C 1
ATOM 651 O O . ASN A 1 85 ? -15.387 -5.473 25.370 1.00 84.88 85 ASN A O 1
ATOM 655 N N . ARG A 1 86 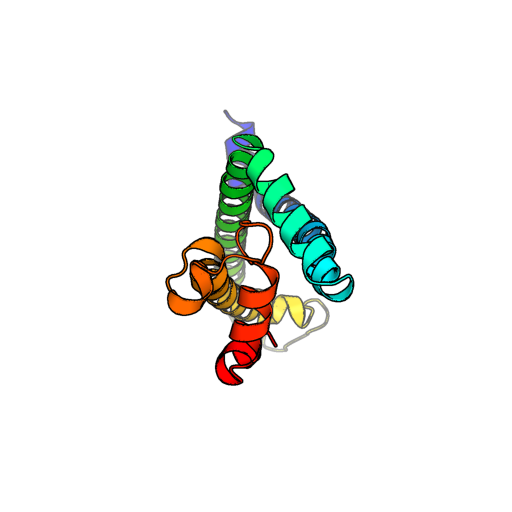? -13.174 -5.544 24.954 1.00 84.25 86 ARG A N 1
ATOM 656 C CA . ARG A 1 86 ? -12.910 -6.737 25.768 1.00 84.25 86 ARG A CA 1
ATOM 657 C C . ARG A 1 86 ? -13.017 -6.444 27.265 1.00 84.25 86 ARG A C 1
ATOM 659 O O . ARG A 1 86 ? -13.625 -7.224 27.984 1.00 84.25 86 ARG A O 1
ATOM 666 N N . ARG A 1 87 ? -12.483 -5.311 27.736 1.00 86.06 87 ARG A N 1
ATOM 667 C CA . ARG A 1 87 ? -12.573 -4.892 29.151 1.00 86.06 87 ARG A CA 1
ATOM 668 C C . ARG A 1 87 ? -13.997 -4.554 29.584 1.00 86.06 87 ARG A C 1
ATOM 670 O O . ARG A 1 87 ? -14.356 -4.815 30.722 1.00 86.06 87 ARG A O 1
ATOM 677 N N . ALA A 1 88 ? -14.812 -4.016 28.680 1.00 83.19 88 ALA A N 1
ATOM 678 C CA . ALA A 1 88 ? -16.227 -3.751 28.932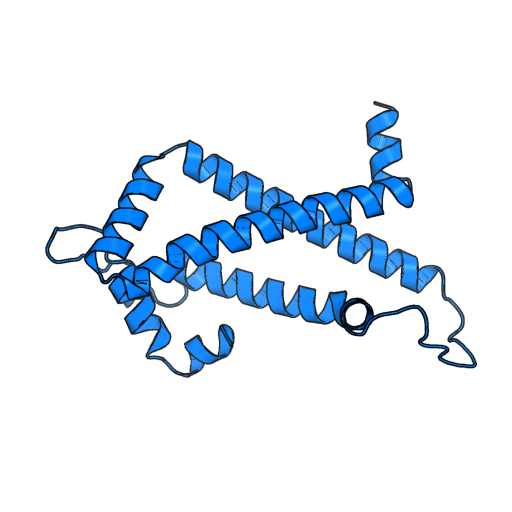 1.00 83.19 88 ALA A CA 1
ATOM 679 C C . ALA A 1 88 ? -17.082 -5.034 29.043 1.00 83.19 88 ALA A C 1
ATOM 681 O O . ALA A 1 88 ? -18.278 -4.940 29.308 1.00 83.19 88 ALA A O 1
ATOM 682 N N . ARG A 1 89 ? -16.493 -6.222 28.827 1.00 75.50 89 ARG A N 1
ATOM 683 C CA . ARG A 1 89 ? -17.164 -7.529 28.886 1.00 75.50 89 ARG A CA 1
ATOM 684 C C . ARG A 1 89 ? -16.426 -8.491 29.835 1.00 75.50 89 ARG A C 1
ATOM 686 O O . ARG A 1 89 ? -15.742 -9.396 29.358 1.00 75.50 89 ARG A O 1
ATOM 693 N N . PRO A 1 90 ? -16.533 -8.288 31.161 1.00 71.38 90 PRO A N 1
ATOM 694 C CA . PRO A 1 90 ? -15.912 -9.169 32.152 1.00 71.38 90 PRO A CA 1
ATOM 695 C C . PRO A 1 90 ? -16.577 -10.553 32.229 1.00 71.38 90 PRO A C 1
ATOM 697 O O . PRO A 1 90 ? -15.876 -11.538 32.439 1.00 71.38 90 PRO A O 1
ATOM 700 N N . GLU A 1 91 ? -17.890 -10.654 31.989 1.00 73.81 91 GLU A N 1
ATOM 701 C CA . GLU A 1 91 ? -18.596 -11.937 31.884 1.00 73.81 91 GLU A CA 1
ATOM 702 C C . GLU A 1 91 ? -18.911 -12.295 30.428 1.00 73.81 91 GLU A C 1
ATOM 704 O O . GLU A 1 91 ? -19.292 -11.445 29.615 1.00 73.81 91 GLU A O 1
ATOM 709 N N . ARG A 1 92 ? -18.733 -13.574 30.082 1.00 66.06 92 ARG A N 1
ATOM 710 C CA . ARG A 1 92 ? -19.036 -14.098 28.745 1.00 66.06 92 ARG A CA 1
ATOM 711 C C . ARG A 1 92 ? -20.556 -14.191 28.588 1.00 66.06 92 ARG A C 1
ATOM 713 O O . ARG A 1 92 ? -21.245 -14.568 29.529 1.00 66.06 92 ARG A O 1
ATOM 720 N N . TYR A 1 93 ? -21.089 -13.847 27.414 1.00 65.00 93 TYR A N 1
ATOM 721 C CA . TYR A 1 93 ? -22.533 -13.926 27.185 1.00 65.00 93 TYR A CA 1
ATOM 722 C C . TYR A 1 93 ? -23.047 -15.347 27.455 1.00 65.00 93 TYR A C 1
ATOM 724 O O . TYR A 1 93 ? -22.544 -16.297 26.860 1.00 65.00 93 TYR A O 1
ATOM 732 N N . GLN A 1 94 ? -24.079 -15.478 28.295 1.00 63.50 94 GLN A N 1
ATOM 733 C CA . GLN A 1 94 ? -24.759 -16.762 28.522 1.00 63.50 94 GLN A CA 1
ATOM 734 C C . GLN A 1 94 ? -25.424 -17.306 27.247 1.00 63.50 94 GLN A C 1
ATOM 736 O O . GLN A 1 94 ? -25.581 -18.510 27.093 1.00 63.50 94 GLN A O 1
ATOM 741 N N . TYR A 1 95 ? -25.775 -16.414 26.315 1.00 64.75 95 TYR A N 1
ATOM 742 C CA . TYR A 1 95 ? -26.222 -16.737 24.964 1.00 64.75 95 TYR A CA 1
ATOM 743 C C . TYR A 1 95 ? -25.476 -15.857 23.967 1.00 64.75 95 TYR A C 1
ATOM 745 O O . TYR A 1 95 ? -25.579 -14.629 24.028 1.00 64.75 95 TYR A O 1
ATOM 753 N N . GLU A 1 96 ? -24.770 -16.458 23.009 1.00 59.41 96 GLU A N 1
ATOM 754 C CA . GLU A 1 96 ? -24.192 -15.721 21.884 1.00 59.41 96 GLU A CA 1
ATOM 755 C C . GLU A 1 96 ? -25.308 -15.238 20.945 1.00 59.41 96 GLU A C 1
ATOM 757 O O . GLU A 1 96 ? -25.568 -15.810 19.889 1.00 59.41 96 GLU A O 1
ATOM 762 N N . LYS A 1 97 ? -26.013 -14.167 21.326 1.00 57.12 97 LYS A N 1
ATOM 763 C CA . LYS A 1 97 ? -26.974 -13.502 20.442 1.00 57.12 97 LYS A CA 1
ATOM 764 C C . LYS A 1 97 ? -26.177 -12.692 19.412 1.00 57.12 97 LYS A C 1
ATOM 766 O O . LYS A 1 97 ? -25.897 -11.509 19.589 1.00 57.12 97 LYS A O 1
ATOM 771 N N . THR A 1 98 ? -25.773 -13.362 18.336 1.00 57.75 98 THR A N 1
ATOM 772 C CA . THR A 1 98 ? -24.882 -12.894 17.252 1.00 57.75 98 THR A CA 1
ATOM 773 C C . THR A 1 98 ? -25.433 -11.752 16.389 1.00 57.75 98 THR A C 1
ATOM 775 O O . THR A 1 98 ? -24.740 -11.276 15.492 1.00 57.75 98 THR A O 1
ATOM 778 N N . ILE A 1 99 ? -26.640 -11.260 16.680 1.00 58.06 99 ILE A N 1
ATOM 779 C CA . ILE A 1 99 ? -27.434 -10.365 15.821 1.00 58.06 99 ILE A CA 1
ATOM 780 C C . ILE A 1 99 ? -26.729 -9.024 15.513 1.00 58.06 99 ILE A C 1
ATOM 782 O O . ILE A 1 99 ? -27.026 -8.411 14.495 1.00 58.06 99 ILE A O 1
ATOM 786 N N . GLN A 1 100 ? -25.767 -8.567 16.330 1.00 65.19 100 GLN A N 1
ATOM 787 C CA . GLN A 1 100 ? -25.109 -7.260 16.134 1.00 65.19 100 GLN A CA 1
ATOM 788 C C . GLN A 1 100 ? -23.673 -7.291 15.579 1.00 65.19 100 GLN A C 1
ATOM 790 O O . GLN A 1 100 ? -23.182 -6.247 15.156 1.00 65.19 100 GLN A O 1
ATOM 795 N N . ALA A 1 101 ? -22.970 -8.430 15.570 1.00 66.56 101 ALA A N 1
ATOM 796 C CA . ALA A 1 101 ? -21.549 -8.471 15.195 1.00 66.56 101 ALA A CA 1
ATOM 797 C C . ALA A 1 101 ? -21.318 -9.263 13.901 1.00 66.56 101 ALA A C 1
ATOM 799 O O . ALA A 1 101 ? -21.396 -10.496 13.891 1.00 66.56 101 ALA A O 1
ATOM 800 N N . SER A 1 102 ? -20.972 -8.559 12.818 1.00 80.94 102 SER A N 1
ATOM 801 C CA . SER A 1 102 ? -20.613 -9.182 11.538 1.00 80.94 102 SER A CA 1
ATOM 802 C C . SER A 1 102 ? -19.380 -10.084 11.673 1.00 80.94 102 SER A C 1
ATOM 804 O O . SER A 1 102 ? -18.532 -9.875 12.543 1.00 80.94 102 SER A O 1
ATOM 806 N N . VAL A 1 103 ? -19.250 -11.078 10.788 1.00 79.81 103 VAL A N 1
ATOM 807 C CA . VAL A 1 103 ? -18.069 -11.963 10.723 1.00 79.81 103 VAL A CA 1
ATOM 808 C C . VAL A 1 103 ? -16.782 -11.136 10.627 1.00 79.81 103 VAL A C 1
ATOM 810 O O . VAL A 1 103 ? -15.846 -11.368 11.389 1.00 79.81 103 VAL A O 1
ATOM 813 N N . ALA A 1 104 ? -16.782 -10.107 9.773 1.00 80.69 104 ALA A N 1
ATOM 814 C CA . ALA A 1 104 ? -15.668 -9.175 9.618 1.00 80.69 104 ALA A CA 1
ATOM 815 C C . ALA A 1 104 ? -15.297 -8.482 10.940 1.00 80.69 104 ALA A C 1
ATOM 817 O O . ALA A 1 104 ? -14.122 -8.377 11.277 1.00 80.69 104 ALA A O 1
ATOM 818 N N . SER A 1 105 ? -16.286 -8.072 11.742 1.00 79.69 105 SER A N 1
ATOM 819 C CA . SER A 1 105 ? -16.019 -7.469 13.050 1.00 79.69 105 SER A CA 1
ATOM 820 C C . SER A 1 105 ? -15.447 -8.462 14.064 1.00 79.69 105 SER A C 1
ATOM 822 O O . SER A 1 105 ? -14.717 -8.037 14.959 1.00 79.69 105 SER A O 1
ATOM 824 N N . ARG A 1 106 ? -15.776 -9.756 13.964 1.00 80.00 106 ARG A N 1
ATOM 825 C CA . ARG A 1 106 ? -15.283 -10.788 14.894 1.00 80.00 106 ARG A CA 1
ATOM 826 C C . ARG A 1 106 ? -13.829 -11.157 14.636 1.00 80.00 106 ARG A C 1
ATOM 828 O O . ARG A 1 106 ? -13.094 -11.401 15.588 1.00 80.00 106 ARG A O 1
ATOM 835 N N . PHE A 1 107 ? -13.432 -11.177 13.367 1.00 87.38 107 PHE A N 1
ATOM 836 C CA . PHE A 1 107 ? -12.066 -11.497 12.958 1.00 87.38 107 PHE A CA 1
ATOM 837 C C . PHE A 1 107 ? -11.190 -10.261 12.730 1.00 87.38 107 PHE A C 1
ATOM 839 O O . PHE A 1 107 ? -10.045 -10.415 12.331 1.00 87.38 107 PHE A O 1
ATOM 846 N N . MET A 1 108 ? -11.684 -9.052 13.023 1.00 88.00 108 MET A N 1
ATOM 847 C CA . MET A 1 108 ? -11.017 -7.781 12.706 1.00 88.00 108 MET A CA 1
ATOM 848 C C . MET A 1 108 ? -9.555 -7.709 13.176 1.00 88.00 108 MET A C 1
ATOM 850 O O . MET A 1 108 ? -8.702 -7.215 12.442 1.00 88.00 108 MET A O 1
ATOM 854 N N . ILE A 1 109 ? -9.244 -8.199 14.384 1.00 89.62 109 ILE A N 1
ATOM 855 C CA . ILE A 1 109 ? -7.862 -8.202 14.892 1.00 89.62 109 ILE A CA 1
ATOM 856 C C . ILE A 1 109 ? -7.021 -9.268 14.192 1.00 89.62 109 ILE A C 1
ATOM 858 O O . ILE A 1 109 ? -5.886 -8.991 13.824 1.00 89.62 109 ILE A O 1
ATOM 862 N N . GLN A 1 110 ? -7.568 -10.463 13.978 1.00 91.31 110 GLN A N 1
ATOM 863 C CA . GLN A 1 110 ? -6.875 -11.557 13.302 1.00 91.31 110 GLN A CA 1
ATOM 864 C C . GLN A 1 110 ? -6.549 -11.185 11.852 1.00 91.31 110 GLN A C 1
ATOM 866 O O . GLN A 1 110 ? -5.403 -11.313 11.430 1.00 91.31 110 GLN A O 1
ATOM 871 N N . THR A 1 111 ? -7.524 -10.648 11.114 1.00 92.50 111 THR A N 1
ATOM 872 C CA . THR A 1 111 ? -7.319 -10.154 9.749 1.00 92.50 111 THR A CA 1
ATOM 873 C C . THR A 1 111 ? -6.379 -8.954 9.732 1.00 92.50 111 THR A C 1
ATOM 875 O O . THR A 1 111 ? -5.542 -8.855 8.846 1.00 92.50 111 THR A O 1
ATOM 878 N N . GLY A 1 112 ? -6.456 -8.063 10.727 1.00 93.00 112 GLY A N 1
ATOM 879 C CA . GLY A 1 112 ? -5.533 -6.934 10.856 1.00 93.00 112 GLY A CA 1
ATOM 880 C C . GLY A 1 112 ? -4.079 -7.366 11.080 1.00 93.00 112 GLY A C 1
ATOM 881 O O . GLY A 1 112 ? -3.177 -6.804 10.467 1.00 93.00 112 GLY A O 1
ATOM 882 N N . LEU A 1 113 ? -3.843 -8.384 11.913 1.00 93.88 113 LEU A N 1
ATOM 883 C CA . LEU A 1 113 ? -2.509 -8.956 12.127 1.00 93.88 113 LEU A CA 1
ATOM 884 C C . LEU A 1 113 ? -1.981 -9.645 10.868 1.00 93.88 113 LEU A C 1
ATOM 886 O O . LEU A 1 113 ? -0.828 -9.430 10.504 1.00 93.88 113 LEU A O 1
ATOM 890 N N . LEU A 1 114 ? -2.823 -10.422 10.181 1.00 94.44 114 LEU A N 1
ATOM 891 C CA . LEU A 1 114 ? -2.464 -11.038 8.903 1.00 94.44 114 LEU A CA 1
ATOM 892 C C . LEU A 1 114 ? -2.044 -9.971 7.881 1.00 94.44 114 LEU A C 1
ATOM 894 O O . LEU A 1 114 ? -0.970 -10.077 7.293 1.00 94.44 114 LEU A O 1
ATOM 898 N N . LEU A 1 115 ? -2.831 -8.899 7.744 1.00 94.50 115 LEU A N 1
ATOM 899 C CA . LEU A 1 115 ? -2.513 -7.777 6.858 1.00 94.50 115 LEU A CA 1
ATOM 900 C C . LEU A 1 115 ? -1.240 -7.026 7.271 1.00 94.50 115 LEU A C 1
ATOM 902 O O . LEU A 1 115 ? -0.520 -6.540 6.404 1.00 94.50 115 LEU A O 1
ATOM 906 N N . LEU A 1 116 ? -0.938 -6.932 8.569 1.00 95.31 116 LEU A N 1
ATOM 907 C CA . LEU A 1 116 ? 0.307 -6.328 9.046 1.00 95.31 116 LEU A CA 1
ATOM 908 C C . LEU A 1 116 ? 1.525 -7.141 8.594 1.00 95.31 116 LEU A C 1
ATOM 910 O O . LEU A 1 116 ? 2.472 -6.562 8.066 1.00 95.31 116 LEU A O 1
ATOM 914 N N . PHE A 1 117 ? 1.502 -8.467 8.758 1.00 95.75 117 PHE A N 1
ATOM 915 C CA . PHE A 1 117 ? 2.595 -9.326 8.291 1.00 95.75 117 PHE A CA 1
ATOM 916 C C . PHE A 1 117 ? 2.726 -9.308 6.768 1.00 95.75 117 PHE A C 1
ATOM 918 O O . PHE A 1 117 ? 3.841 -9.173 6.260 1.00 95.75 117 PHE A O 1
ATOM 925 N N . TYR A 1 118 ? 1.598 -9.354 6.055 1.00 96.31 118 TYR A N 1
ATOM 926 C CA . TYR A 1 118 ? 1.561 -9.157 4.608 1.00 96.31 118 TYR A CA 1
ATOM 927 C C . TYR A 1 118 ? 2.231 -7.836 4.209 1.00 96.31 118 TYR A C 1
ATOM 929 O O . TYR A 1 118 ? 3.113 -7.834 3.356 1.00 96.31 118 TYR A O 1
ATOM 937 N N . LEU A 1 119 ? 1.878 -6.719 4.856 1.00 96.12 119 LEU A N 1
ATOM 938 C CA . LEU A 1 119 ? 2.442 -5.408 4.535 1.00 96.12 119 LEU A CA 1
ATOM 939 C C . LEU A 1 119 ? 3.952 -5.353 4.796 1.00 96.12 119 LEU A C 1
ATOM 941 O O . LEU A 1 119 ? 4.689 -4.804 3.980 1.00 96.12 119 LEU A O 1
ATOM 945 N N . LEU A 1 120 ? 4.426 -5.913 5.912 1.00 96.38 120 LEU A N 1
ATOM 946 C CA . LEU A 1 120 ? 5.859 -5.957 6.215 1.00 96.38 120 LEU A CA 1
ATOM 947 C C . LEU A 1 120 ? 6.629 -6.729 5.138 1.00 96.38 120 LEU A C 1
ATOM 949 O O . LEU A 1 120 ? 7.639 -6.230 4.640 1.00 96.38 120 LEU A O 1
ATOM 953 N N . TYR A 1 121 ? 6.123 -7.898 4.736 1.00 96.81 121 TYR A N 1
ATOM 954 C CA . TYR A 1 121 ? 6.712 -8.665 3.640 1.00 96.81 121 TYR A CA 1
ATOM 955 C C . TYR A 1 121 ? 6.639 -7.902 2.311 1.00 96.81 121 TYR A C 1
ATOM 957 O O . TYR A 1 121 ? 7.627 -7.820 1.588 1.00 96.81 121 TYR A O 1
ATOM 965 N N . HIS A 1 122 ? 5.498 -7.286 2.008 1.00 96.31 122 HIS A N 1
ATOM 966 C CA . HIS A 1 122 ? 5.283 -6.494 0.800 1.00 96.31 122 HIS A CA 1
ATOM 967 C C . HIS A 1 122 ? 6.296 -5.345 0.668 1.00 96.31 122 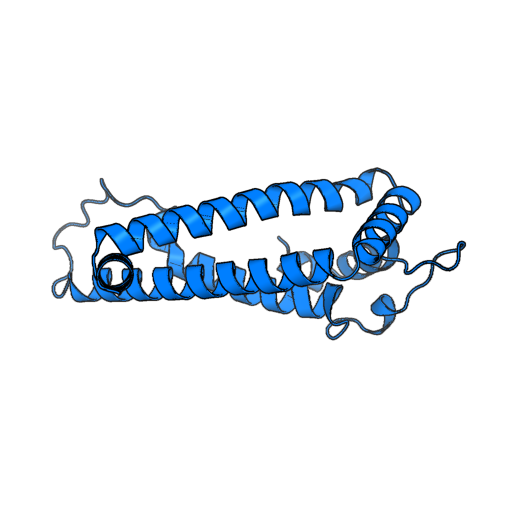HIS A C 1
ATOM 969 O O . HIS A 1 122 ? 6.899 -5.160 -0.392 1.00 96.31 122 HIS A O 1
ATOM 975 N N . LEU A 1 123 ? 6.546 -4.609 1.756 1.00 96.12 123 LEU A N 1
ATOM 976 C CA . LEU A 1 123 ? 7.554 -3.547 1.790 1.00 96.12 123 LEU A CA 1
ATOM 977 C C . LEU A 1 123 ? 8.979 -4.106 1.682 1.00 96.12 123 LEU A C 1
ATOM 979 O O . LEU A 1 123 ? 9.790 -3.558 0.932 1.00 96.12 123 LEU A O 1
ATOM 983 N N . ALA A 1 124 ? 9.283 -5.206 2.375 1.00 96.38 124 ALA A N 1
ATOM 984 C CA . ALA A 1 124 ? 10.575 -5.879 2.259 1.00 96.38 124 ALA A CA 1
ATOM 985 C C . ALA A 1 124 ? 10.852 -6.350 0.821 1.00 96.38 124 ALA A C 1
ATOM 987 O O . ALA A 1 124 ? 11.980 -6.233 0.347 1.00 96.38 124 ALA A O 1
ATOM 988 N N . HIS A 1 125 ? 9.826 -6.827 0.116 1.00 94.88 125 HIS A N 1
ATOM 989 C CA . HIS A 1 125 ? 9.932 -7.343 -1.243 1.00 94.88 125 HIS A CA 1
ATOM 990 C C . HIS A 1 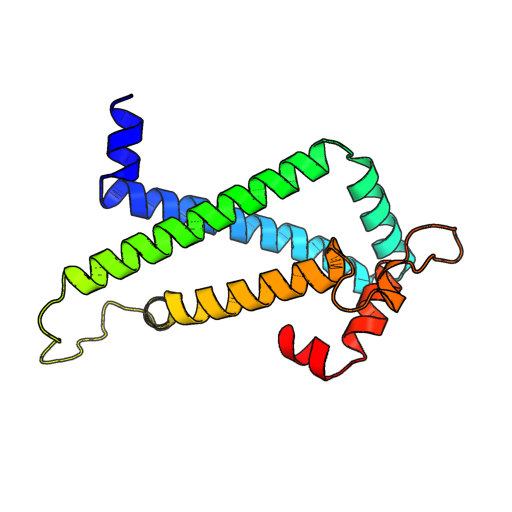125 ? 10.108 -6.229 -2.280 1.00 94.88 125 HIS A C 1
ATOM 992 O O . HIS A 1 125 ? 11.107 -6.218 -2.994 1.00 94.88 125 HIS A O 1
ATOM 998 N N . PHE A 1 126 ? 9.187 -5.262 -2.339 1.00 94.44 126 PHE A N 1
ATOM 999 C CA . PHE A 1 126 ? 9.138 -4.304 -3.454 1.00 94.44 126 PHE A CA 1
ATOM 1000 C C . PHE A 1 126 ? 9.659 -2.901 -3.133 1.00 94.44 126 PHE A C 1
ATOM 1002 O O . PHE A 1 126 ? 9.913 -2.121 -4.050 1.00 94.44 126 PHE A O 1
ATOM 1009 N N . THR A 1 127 ? 9.812 -2.544 -1.854 1.00 93.19 127 THR A N 1
ATOM 1010 C CA . THR A 1 127 ? 10.301 -1.208 -1.462 1.00 93.19 127 THR A CA 1
ATOM 1011 C C . THR A 1 127 ? 11.757 -1.234 -1.024 1.00 93.19 127 THR A C 1
ATOM 1013 O O . THR A 1 127 ? 12.508 -0.330 -1.382 1.00 93.19 127 THR A O 1
ATOM 1016 N N . LEU A 1 128 ? 12.146 -2.244 -0.244 1.00 93.56 128 LEU A N 1
ATOM 1017 C CA . LEU A 1 128 ? 13.468 -2.311 0.380 1.00 93.56 128 LEU A CA 1
ATOM 1018 C C . LEU A 1 128 ? 14.426 -3.292 -0.307 1.00 93.56 128 LEU A C 1
ATOM 1020 O O . LEU A 1 128 ? 15.618 -3.234 -0.035 1.00 93.56 128 LEU A O 1
ATOM 1024 N N . GLY A 1 129 ? 13.923 -4.202 -1.148 1.00 92.00 129 GLY A N 1
ATOM 1025 C CA . GLY A 1 129 ? 14.746 -5.216 -1.815 1.00 92.00 129 GLY A CA 1
ATOM 1026 C C . GLY A 1 129 ? 15.314 -6.293 -0.882 1.00 92.00 129 GLY A C 1
ATOM 1027 O O . GLY A 1 129 ? 16.168 -7.064 -1.296 1.00 92.00 129 GLY A O 1
ATOM 1028 N N . LEU A 1 130 ? 14.834 -6.378 0.363 1.00 91.62 130 LEU A N 1
ATOM 1029 C CA . LEU A 1 130 ? 15.345 -7.298 1.386 1.00 91.62 130 LEU A CA 1
ATOM 1030 C C . LEU A 1 130 ? 14.886 -8.745 1.187 1.00 91.62 130 LEU A C 1
ATOM 1032 O O . LEU A 1 130 ? 15.533 -9.657 1.690 1.00 91.62 130 LEU A O 1
ATOM 1036 N N . ALA A 1 131 ? 13.758 -8.970 0.506 1.00 88.88 131 ALA A N 1
ATOM 1037 C CA . ALA A 1 131 ? 13.274 -10.331 0.268 1.00 88.88 131 ALA A CA 1
ATOM 1038 C C . ALA A 1 131 ? 14.028 -11.009 -0.889 1.00 88.88 131 ALA A C 1
ATOM 1040 O O . ALA A 1 131 ? 14.419 -12.169 -0.775 1.00 88.88 131 ALA A O 1
ATOM 1041 N N . HIS A 1 132 ? 14.241 -10.277 -1.991 1.00 85.81 132 HIS A N 1
ATOM 1042 C CA . HIS A 1 132 ? 14.786 -10.804 -3.247 1.00 85.81 132 HIS A CA 1
ATOM 1043 C C . HIS A 1 132 ? 15.642 -9.752 -3.957 1.00 85.81 132 HIS A C 1
ATOM 1045 O O . HIS A 1 132 ? 15.275 -9.225 -5.009 1.00 85.81 132 HIS A O 1
ATOM 1051 N N . GLU A 1 133 ? 16.808 -9.465 -3.385 1.00 89.12 133 GLU A N 1
ATOM 1052 C CA . GLU A 1 133 ? 17.756 -8.459 -3.887 1.00 89.12 133 GLU A CA 1
ATOM 1053 C C . GLU A 1 133 ? 18.130 -8.676 -5.366 1.00 89.12 133 GLU A C 1
ATOM 1055 O O . GLU A 1 133 ? 18.202 -7.728 -6.146 1.00 89.12 133 GLU A O 1
ATOM 1060 N N . GLN A 1 134 ? 18.253 -9.939 -5.786 1.00 88.88 134 GLN A N 1
ATOM 1061 C CA . GLN A 1 134 ? 18.582 -10.339 -7.160 1.00 88.88 134 GLN A CA 1
ATOM 1062 C C . GLN A 1 134 ? 17.617 -9.804 -8.234 1.00 88.88 134 GLN A C 1
ATOM 1064 O O . GLN A 1 134 ? 18.014 -9.647 -9.386 1.00 88.88 134 GLN A O 1
ATOM 1069 N N . TYR A 1 135 ? 16.358 -9.525 -7.879 1.00 90.94 135 TYR A N 1
ATOM 1070 C CA . TYR A 1 135 ? 15.377 -8.936 -8.798 1.00 90.94 135 TYR A CA 1
ATOM 1071 C C . TYR A 1 135 ? 15.210 -7.429 -8.585 1.00 90.94 135 TYR A C 1
ATOM 1073 O O . TYR A 1 135 ? 14.667 -6.735 -9.443 1.00 90.94 135 TYR A O 1
ATOM 1081 N N . PHE A 1 136 ? 15.681 -6.910 -7.451 1.00 92.19 136 PHE A N 1
ATOM 1082 C CA . PHE A 1 136 ? 15.477 -5.524 -7.055 1.00 92.19 136 PHE A CA 1
ATOM 1083 C C . PHE A 1 136 ? 16.320 -4.537 -7.866 1.00 92.19 136 PHE A C 1
ATOM 1085 O O . PHE A 1 136 ? 15.946 -3.377 -7.962 1.00 92.19 136 PHE A O 1
ATOM 1092 N N . HIS A 1 137 ? 17.420 -4.967 -8.483 1.00 91.81 137 HIS A N 1
ATOM 1093 C CA . HIS A 1 137 ? 18.299 -4.096 -9.277 1.00 91.81 137 HIS A CA 1
ATOM 1094 C C . HIS A 1 137 ? 18.180 -4.304 -10.793 1.00 91.81 137 HIS A C 1
ATOM 1096 O O . HIS A 1 137 ? 19.031 -3.831 -11.543 1.00 91.81 137 HIS A O 1
ATOM 1102 N N . LEU A 1 138 ? 17.136 -4.999 -11.256 1.00 94.19 138 LEU A N 1
ATOM 110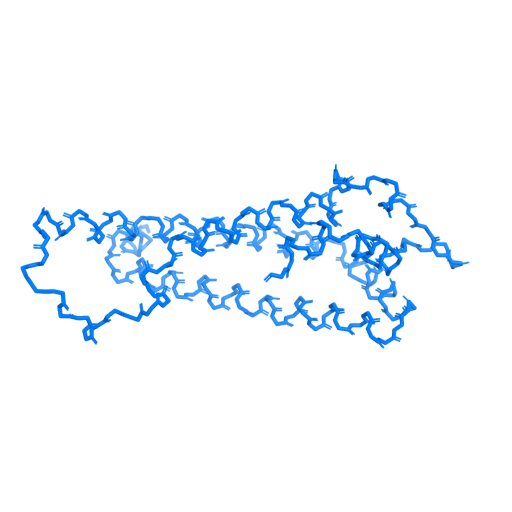3 C CA . LEU A 1 138 ? 16.918 -5.233 -12.682 1.00 94.19 138 LEU A CA 1
ATOM 1104 C C . LEU A 1 138 ? 16.683 -3.926 -13.442 1.00 94.19 138 LEU A C 1
ATOM 1106 O O . LEU A 1 138 ? 16.059 -2.988 -12.941 1.00 94.19 138 LEU A O 1
ATOM 1110 N N . VAL A 1 139 ? 17.176 -3.888 -14.674 1.00 95.62 139 VAL A N 1
ATOM 1111 C CA . VAL A 1 139 ? 17.074 -2.745 -15.577 1.00 95.62 139 VAL A CA 1
ATOM 1112 C C . VAL A 1 139 ? 16.518 -3.235 -16.908 1.00 95.62 139 VAL A C 1
ATOM 1114 O O . VAL A 1 139 ? 16.917 -4.297 -17.384 1.00 95.62 139 VAL A O 1
ATOM 1117 N N . ASP A 1 140 ? 15.578 -2.488 -17.482 1.00 94.88 140 ASP A N 1
ATOM 1118 C CA . ASP A 1 140 ? 14.966 -2.832 -18.762 1.00 94.88 140 ASP A CA 1
ATOM 1119 C C . ASP A 1 140 ? 15.857 -2.424 -19.946 1.00 94.88 140 ASP A C 1
ATOM 1121 O O . ASP A 1 140 ? 16.913 -1.807 -19.789 1.00 94.88 140 ASP A O 1
ATOM 1125 N N . THR A 1 141 ? 15.429 -2.753 -21.166 1.00 92.94 141 THR A N 1
ATOM 1126 C CA . THR A 1 141 ? 16.174 -2.426 -22.396 1.00 92.94 141 THR A CA 1
ATOM 1127 C C . THR A 1 141 ? 16.391 -0.926 -22.601 1.00 92.94 141 THR A C 1
ATOM 1129 O O . THR A 1 141 ? 17.278 -0.536 -23.356 1.00 92.94 141 THR A O 1
ATOM 1132 N N . SER A 1 142 ? 15.592 -0.089 -21.938 1.00 92.50 142 SER A N 1
ATOM 1133 C CA . SER A 1 142 ? 15.643 1.371 -22.006 1.00 92.50 142 SER A CA 1
ATOM 1134 C C . SER A 1 142 ? 16.462 1.982 -20.861 1.00 92.50 142 SER A C 1
ATOM 1136 O O . SER A 1 142 ? 16.488 3.203 -20.714 1.00 92.50 142 SER A O 1
ATOM 1138 N N . GLY A 1 143 ? 17.123 1.164 -20.035 1.00 93.50 143 GLY A N 1
ATOM 1139 C CA . GLY A 1 143 ? 17.946 1.639 -18.923 1.00 93.50 143 GLY A CA 1
ATOM 1140 C C . GLY A 1 143 ? 17.153 2.053 -17.676 1.00 93.50 143 GLY A C 1
ATOM 1141 O O . GLY A 1 143 ? 17.734 2.623 -16.751 1.00 93.50 143 GLY A O 1
ATOM 1142 N N . ARG A 1 144 ? 15.840 1.791 -17.618 1.00 94.75 144 ARG A N 1
ATOM 1143 C CA . ARG A 1 144 ? 14.988 2.126 -16.462 1.00 94.75 144 ARG A CA 1
ATOM 1144 C C . ARG A 1 144 ? 14.951 0.967 -15.475 1.00 94.75 144 ARG A C 1
ATOM 1146 O O . ARG A 1 144 ? 15.128 -0.184 -15.850 1.00 94.75 144 ARG A O 1
ATOM 1153 N N . HIS A 1 145 ? 14.646 1.259 -14.213 1.00 94.38 145 HIS A N 1
ATOM 1154 C CA . HIS A 1 145 ? 14.412 0.216 -13.212 1.00 94.38 145 HIS A CA 1
ATOM 1155 C C . HIS A 1 145 ? 13.234 -0.685 -13.623 1.00 94.38 145 HIS A C 1
ATOM 1157 O O . HIS A 1 145 ? 12.124 -0.191 -13.832 1.00 94.38 145 HIS A O 1
ATOM 1163 N N . ASP A 1 146 ? 13.476 -1.992 -13.738 1.00 96.62 146 ASP A N 1
ATOM 1164 C CA . ASP A 1 146 ? 12.535 -2.950 -14.328 1.00 96.62 146 ASP A CA 1
ATOM 1165 C C . ASP A 1 146 ? 11.573 -3.541 -13.290 1.00 96.62 146 ASP A C 1
ATOM 1167 O O . ASP A 1 146 ? 11.680 -4.695 -12.857 1.00 96.62 146 ASP A O 1
ATOM 1171 N N . VAL A 1 147 ? 10.616 -2.714 -12.871 1.00 96.06 147 VAL A N 1
ATOM 1172 C CA . VAL A 1 147 ? 9.598 -3.083 -11.879 1.00 96.06 147 VAL A CA 1
ATOM 1173 C C . VAL A 1 147 ? 8.709 -4.218 -12.383 1.00 96.06 147 VAL A C 1
ATOM 1175 O O . VAL A 1 147 ? 8.350 -5.099 -11.601 1.00 96.06 147 VAL A O 1
ATOM 1178 N N . TYR A 1 148 ? 8.384 -4.240 -13.677 1.00 97.31 148 TYR A N 1
ATOM 1179 C CA . TYR A 1 148 ? 7.591 -5.312 -14.274 1.00 97.31 148 TYR A CA 1
ATOM 1180 C C . TYR A 1 148 ? 8.250 -6.682 -14.079 1.00 97.31 148 TYR A C 1
ATOM 1182 O O . TYR A 1 148 ? 7.631 -7.597 -13.525 1.00 97.31 148 TYR A O 1
ATOM 1190 N N . SER A 1 149 ? 9.516 -6.823 -14.485 1.00 96.31 149 SER A N 1
ATOM 1191 C CA . SER A 1 149 ? 10.233 -8.094 -14.344 1.00 96.31 149 SER A CA 1
ATOM 1192 C C . SER A 1 149 ? 10.425 -8.471 -12.881 1.00 96.31 149 SER A C 1
ATOM 1194 O O . SER A 1 149 ? 10.273 -9.644 -12.544 1.00 96.31 149 SER A O 1
ATOM 1196 N N . MET A 1 150 ? 10.675 -7.501 -11.995 1.00 95.62 150 MET A N 1
ATOM 1197 C CA . MET A 1 150 ? 10.739 -7.744 -10.551 1.00 95.62 150 MET A CA 1
ATOM 1198 C C . MET A 1 150 ? 9.448 -8.396 -10.025 1.00 95.62 150 MET A C 1
ATOM 1200 O O . MET A 1 150 ? 9.509 -9.395 -9.307 1.00 95.62 150 MET A O 1
ATOM 1204 N N . VAL A 1 151 ? 8.278 -7.882 -10.421 1.00 95.56 151 VAL A N 1
ATOM 1205 C CA . VAL A 1 151 ? 6.971 -8.435 -10.024 1.00 95.56 151 VAL A CA 1
ATOM 1206 C C . VAL A 1 151 ? 6.750 -9.829 -10.619 1.00 95.56 151 VAL A C 1
ATOM 1208 O O . VAL A 1 151 ? 6.401 -10.762 -9.892 1.00 95.56 151 VAL A O 1
ATOM 1211 N N . VAL A 1 152 ? 6.981 -10.002 -11.925 1.00 95.94 152 VAL A N 1
ATOM 1212 C CA . VAL A 1 152 ? 6.760 -11.287 -12.612 1.00 95.94 152 VAL A CA 1
ATOM 1213 C C . VAL A 1 152 ? 7.684 -12.378 -12.074 1.00 95.94 152 VAL A C 1
ATOM 1215 O O . VAL A 1 152 ? 7.228 -13.486 -11.794 1.00 95.94 152 VAL A O 1
ATOM 1218 N N . LEU A 1 153 ? 8.977 -12.091 -11.921 1.00 95.06 153 LEU A N 1
ATOM 1219 C CA . LEU A 1 153 ? 9.960 -13.064 -11.439 1.00 95.06 153 LEU A CA 1
ATOM 1220 C C . LEU A 1 153 ? 9.754 -13.397 -9.958 1.00 95.06 153 LEU A C 1
ATOM 1222 O O . LEU A 1 153 ? 9.911 -14.561 -9.583 1.00 95.06 153 LEU A O 1
ATOM 1226 N N . GLY A 1 154 ? 9.336 -12.420 -9.146 1.00 92.88 154 GLY A N 1
ATOM 1227 C CA . GLY A 1 154 ? 8.913 -12.654 -7.767 1.00 92.88 154 GLY A CA 1
ATOM 1228 C C . GLY A 1 154 ? 7.737 -13.633 -7.699 1.00 92.88 154 GLY A C 1
ATOM 1229 O O . GLY A 1 154 ? 7.843 -14.693 -7.086 1.00 92.88 154 GLY A O 1
ATOM 1230 N N . PHE A 1 155 ? 6.639 -13.359 -8.407 1.00 94.94 155 PHE A N 1
ATOM 1231 C CA . PHE A 1 155 ? 5.439 -14.210 -8.359 1.00 94.94 155 PHE A CA 1
ATOM 1232 C C . PHE A 1 155 ? 5.536 -15.539 -9.121 1.00 94.94 155 PHE A C 1
ATOM 1234 O O . PHE A 1 155 ? 4.654 -16.392 -9.001 1.00 94.94 155 PHE A O 1
ATOM 1241 N N . ARG A 1 156 ? 6.623 -15.787 -9.858 1.00 94.62 156 ARG A N 1
ATOM 1242 C CA . ARG A 1 156 ? 6.932 -17.141 -10.354 1.00 94.62 156 ARG A CA 1
ATOM 1243 C C . ARG A 1 156 ? 7.311 -18.107 -9.231 1.00 94.62 156 ARG A C 1
ATOM 1245 O O . ARG A 1 156 ? 7.213 -19.317 -9.416 1.00 94.62 156 ARG A O 1
ATOM 1252 N N . GLN A 1 157 ? 7.735 -17.599 -8.077 1.00 93.06 157 GLN A N 1
ATOM 1253 C CA . GLN A 1 157 ? 8.022 -18.415 -6.904 1.00 93.06 157 GLN A CA 1
ATOM 1254 C C . GLN A 1 157 ? 6.718 -18.705 -6.149 1.00 93.06 157 GLN A C 1
ATOM 1256 O O . GLN A 1 157 ? 6.128 -17.812 -5.544 1.00 93.06 157 GLN A O 1
ATOM 1261 N N . TRP A 1 158 ? 6.265 -19.962 -6.159 1.00 94.38 158 TRP A N 1
ATOM 1262 C CA . TRP A 1 158 ? 4.953 -20.348 -5.616 1.00 94.38 158 TRP A CA 1
ATOM 1263 C C . TRP A 1 158 ? 4.742 -19.923 -4.152 1.00 94.38 158 TRP A C 1
ATOM 1265 O O . TRP A 1 158 ? 3.649 -19.500 -3.782 1.00 94.38 158 TRP A O 1
ATOM 1275 N N . TYR A 1 159 ? 5.792 -19.994 -3.330 1.00 91.94 159 TYR A N 1
ATOM 1276 C CA . TYR A 1 159 ? 5.729 -19.642 -1.912 1.00 91.94 159 TYR A CA 1
ATOM 1277 C C . TYR A 1 159 ? 5.582 -18.131 -1.694 1.00 91.94 159 TYR A C 1
ATOM 1279 O O . TYR A 1 159 ? 4.988 -17.723 -0.702 1.00 91.94 159 TYR A O 1
ATOM 1287 N N . ILE A 1 160 ? 6.084 -17.300 -2.617 1.00 92.88 160 ILE A N 1
ATOM 1288 C CA . ILE A 1 160 ? 5.890 -15.844 -2.580 1.00 92.88 160 ILE A CA 1
ATOM 1289 C C . ILE A 1 160 ? 4.444 -15.533 -2.921 1.00 92.88 160 ILE A C 1
ATOM 1291 O O . ILE A 1 160 ? 3.791 -14.795 -2.193 1.00 92.88 160 ILE A O 1
ATOM 1295 N N . SER A 1 161 ? 3.920 -16.133 -3.988 1.00 93.94 161 SER A N 1
ATOM 1296 C CA . SER A 1 161 ? 2.536 -15.926 -4.418 1.00 93.94 161 SER A CA 1
ATOM 1297 C C . SER A 1 161 ? 1.527 -16.317 -3.340 1.00 93.94 161 SER A C 1
ATOM 1299 O O . SER A 1 161 ? 0.539 -15.614 -3.161 1.00 93.94 161 SER A O 1
ATOM 1301 N N . LEU A 1 162 ? 1.813 -17.361 -2.554 1.00 94.06 162 LEU A N 1
ATOM 1302 C CA . LEU A 1 162 ? 0.979 -17.771 -1.420 1.00 94.06 162 LEU A CA 1
ATOM 1303 C C . LEU A 1 162 ? 0.859 -16.697 -0.323 1.00 94.06 162 LEU A C 1
ATOM 1305 O O . LEU A 1 162 ? -0.123 -16.690 0.403 1.00 94.06 162 LEU A O 1
ATOM 1309 N N . ILE A 1 163 ? 1.815 -15.772 -0.196 1.00 94.44 163 ILE A N 1
ATOM 1310 C CA . ILE A 1 163 ? 1.715 -14.661 0.768 1.00 94.44 163 ILE A CA 1
ATOM 1311 C C . ILE A 1 163 ? 0.691 -13.609 0.299 1.00 94.44 163 ILE A C 1
ATOM 1313 O O . ILE A 1 163 ? 0.144 -12.878 1.122 1.00 94.44 163 ILE A O 1
ATOM 1317 N N . TYR A 1 164 ? 0.437 -13.518 -1.011 1.00 94.06 164 TYR A N 1
ATOM 1318 C CA . TYR A 1 164 ? -0.410 -12.492 -1.636 1.00 94.06 164 TYR A CA 1
ATOM 1319 C C . TYR A 1 164 ? -1.830 -12.981 -1.969 1.00 94.06 164 TYR A C 1
ATOM 1321 O O . TYR A 1 164 ? -2.621 -12.192 -2.489 1.00 94.06 164 TYR A O 1
ATOM 1329 N N . ILE A 1 165 ? -2.146 -14.250 -1.685 1.00 91.50 165 ILE A N 1
ATOM 1330 C CA . ILE A 1 165 ? -3.455 -14.895 -1.903 1.00 91.50 165 ILE A CA 1
ATOM 1331 C C . ILE A 1 165 ? -4.085 -15.205 -0.547 1.00 91.50 165 ILE A C 1
ATOM 1333 O O . ILE A 1 165 ? -5.264 -14.833 -0.355 1.00 91.50 165 ILE A O 1
#

Secondary structure (DSSP, 8-state):
-HHHHHHHHSHHHHHHHHHHHHHHHHHHHHHHHHHHGGGGG-HHHHHHHHHHHHHTTHHHHHHHHHHHHHHHHHHHHHHHHHHHHHHT--SPPSS--GGG--HHHHHHHHHHHHHHHHHHHHHHHHTS--S-HHHHT-B-TTSSB-HHHHHHHHHTSHHHHTT--

pLDDT: mean 89.28, std 11.32, range [53.66, 98.0]

Radius of gyration: 20.29 Å; chains: 1; bounding box: 46×42×54 Å

Foldseek 3Di:
DVVVCCLVPDPVSLVVLLVVLVVVVVVVVVVVVVLVCCLVVDQCSNLVSVVVLVVVPVVNVCVVVVNVVSLVSNVVSVVVVVVVVVVVPPDDDPDPPVVPADPCNVCVVVVSVLVVVLVVVVCCQAPVCNVPVVLQQDADPVRTNRSSSSVVVQVVPVVSVVSVD

Sequence (165 aa):
MIVFRKIFQSSIGRKTLMAVTGAALILFLFAHLSGNLLMFAGQDAMNNYAVSLREMGPLLWIARIGLLTIFVIHIGIGISLSIQNRRARPERYQYEKTIQASVASRFMIQTGLLLLFYLLYHLAHFTLGLAHEQYFHLVDTSGRHDVYSMVVLGFRQWYISLIYI